Protein AF-A0A930AN74-F1 (afdb_monomer_lite)

Foldseek 3Di:
DDDPVLLVVLVVLVVVLVVLVVVLVCLVPVPPDPPDDDDDDDDPDPDPVVVVSVVVSVVSVVVSVVSVVVSVVSVVVVLVVLVVDPDVVSSVVSCCVRPVVND

pLDDT: mean 81.39, std 15.91, range [43.72, 95.88]

Sequence (103 aa):
MITIEELKNYRYLQMQAQAIQEQIRQMYVPISSPQLSQIGTKSNVPGDPTRQAFYKIERLNRELEDKVNEIAVQMKRILDWVDTIDNPEIQIIIRWHFMNGLS

Radius of gyration: 20.94 Å; chains: 1; bounding box: 47×34×51 Å

Secondary structure (DSSP, 8-state):
---HHHHHHHHHHHHHHHHHHHHHHHHHS----------S----S---HHHHHHHHHHHHHHHHHHHHHHHHHHHHHHHHHHTT-S-HHHHHHHIIIIIS---

Structure (mmCIF, N/CA/C/O backbone):
data_AF-A0A930AN74-F1
#
_entry.id   AF-A0A930AN74-F1
#
loop_
_atom_site.group_PDB
_atom_site.id
_atom_site.type_symbol
_atom_site.label_atom_id
_atom_site.label_alt_id
_atom_site.label_comp_id
_atom_site.label_asym_id
_atom_site.label_entity_id
_atom_site.label_seq_id
_atom_site.pdbx_PDB_ins_code
_atom_site.Cartn_x
_atom_site.Cartn_y
_atom_site.Cartn_z
_atom_site.occupancy
_atom_site.B_iso_or_equiv
_atom_site.auth_seq_id
_atom_site.auth_comp_id
_atom_site.auth_asym_id
_atom_site.auth_atom_id
_atom_site.pdbx_PDB_model_num
ATOM 1 N N . MET A 1 1 ? -0.386 -4.908 18.520 1.00 72.00 1 MET A N 1
ATOM 2 C CA . MET A 1 1 ? -1.068 -3.610 18.701 1.00 72.00 1 MET A CA 1
ATOM 3 C C . MET A 1 1 ? -0.578 -2.683 17.601 1.00 72.00 1 MET A C 1
ATOM 5 O O . MET A 1 1 ? 0.628 -2.679 17.387 1.00 72.00 1 MET A O 1
ATOM 9 N N . ILE A 1 2 ? -1.473 -2.011 16.870 1.00 86.50 2 ILE A N 1
ATOM 10 C CA . ILE A 1 2 ? -1.090 -1.037 15.832 1.00 86.50 2 ILE A CA 1
ATOM 11 C C . ILE A 1 2 ? -0.770 0.309 16.484 1.00 86.50 2 ILE A C 1
ATOM 13 O O . ILE A 1 2 ? -1.482 0.720 17.402 1.00 86.50 2 ILE A O 1
ATOM 17 N N . THR A 1 3 ? 0.281 0.990 16.026 1.00 88.62 3 THR A N 1
ATOM 18 C CA . THR A 1 3 ? 0.643 2.338 16.504 1.00 88.62 3 THR A CA 1
ATOM 19 C C . THR A 1 3 ? 0.215 3.440 15.532 1.00 88.62 3 THR A C 1
ATOM 21 O O . THR A 1 3 ? -0.075 3.197 14.359 1.00 88.62 3 THR A O 1
ATOM 24 N N . ILE A 1 4 ? 0.201 4.691 16.003 1.00 85.62 4 ILE A N 1
ATOM 25 C CA . ILE A 1 4 ? -0.071 5.854 15.147 1.00 85.62 4 ILE A CA 1
ATOM 26 C C . ILE A 1 4 ? 1.015 6.041 14.074 1.00 85.62 4 ILE A C 1
ATOM 28 O O . ILE A 1 4 ? 0.727 6.490 12.966 1.00 85.62 4 ILE A O 1
ATOM 32 N N . GLU A 1 5 ? 2.255 5.649 14.360 1.00 87.31 5 GLU A N 1
ATOM 33 C CA . GLU A 1 5 ? 3.368 5.630 13.409 1.00 87.31 5 GLU A CA 1
ATOM 34 C C . GLU A 1 5 ? 3.110 4.642 12.272 1.00 87.31 5 GLU A C 1
ATOM 36 O O . GLU A 1 5 ? 3.379 4.970 11.120 1.00 87.31 5 GLU A O 1
ATOM 41 N N . GLU A 1 6 ? 2.535 3.473 12.560 1.00 87.12 6 GLU A N 1
ATOM 42 C CA . GLU A 1 6 ? 2.169 2.495 11.528 1.00 87.12 6 GLU A CA 1
ATOM 43 C C . GLU A 1 6 ? 1.044 3.023 10.625 1.00 87.12 6 GLU A C 1
ATOM 45 O O . GLU A 1 6 ? 1.116 2.882 9.404 1.00 87.12 6 GLU A O 1
ATOM 50 N N . LEU A 1 7 ? 0.060 3.729 11.196 1.00 87.50 7 LEU A N 1
ATOM 51 C CA . LEU A 1 7 ? -0.996 4.405 10.431 1.00 87.50 7 LEU A CA 1
ATOM 52 C C . LEU A 1 7 ? -0.444 5.534 9.540 1.00 87.50 7 LEU A C 1
ATOM 54 O O . LEU A 1 7 ? -0.866 5.699 8.394 1.00 87.50 7 LEU A O 1
ATOM 58 N N . LYS A 1 8 ? 0.532 6.304 10.036 1.00 88.19 8 LYS A N 1
ATOM 59 C CA . LYS A 1 8 ? 1.238 7.324 9.239 1.00 88.19 8 LYS A CA 1
ATOM 60 C C . LYS A 1 8 ? 2.092 6.693 8.143 1.00 88.19 8 LYS A C 1
ATOM 62 O O . LYS A 1 8 ? 2.112 7.198 7.023 1.00 88.19 8 LYS A O 1
ATOM 67 N N . ASN A 1 9 ? 2.771 5.589 8.446 1.00 89.81 9 ASN A N 1
ATOM 68 C CA . ASN A 1 9 ? 3.583 4.870 7.473 1.00 89.81 9 ASN A CA 1
ATOM 69 C C . ASN A 1 9 ? 2.726 4.330 6.323 1.00 89.81 9 ASN A C 1
ATOM 71 O O . ASN A 1 9 ? 3.119 4.440 5.168 1.00 89.81 9 ASN A O 1
ATOM 75 N N . TYR A 1 10 ? 1.517 3.839 6.612 1.00 91.00 10 TYR A N 1
ATOM 76 C CA . TYR A 1 10 ? 0.565 3.437 5.577 1.00 91.00 10 TYR A CA 1
ATOM 77 C C . TYR A 1 10 ? 0.268 4.570 4.579 1.00 91.00 10 TYR A C 1
ATOM 79 O O . TYR A 1 10 ? 0.378 4.376 3.369 1.00 91.00 10 TYR A O 1
ATOM 87 N N . ARG A 1 11 ? -0.006 5.786 5.070 1.00 88.38 11 ARG A N 1
ATOM 88 C CA . ARG A 1 11 ? -0.176 6.971 4.207 1.00 88.38 11 ARG A CA 1
ATOM 89 C C . ARG A 1 11 ? 1.079 7.301 3.406 1.00 88.38 11 ARG A C 1
ATOM 91 O O . ARG A 1 11 ? 0.992 7.642 2.229 1.00 88.38 11 ARG A O 1
ATOM 98 N N . TYR A 1 12 ? 2.244 7.203 4.034 1.00 90.75 12 TYR A N 1
ATOM 99 C CA . TYR A 1 12 ? 3.512 7.464 3.364 1.00 90.75 12 TYR A CA 1
ATOM 100 C C . TYR A 1 12 ? 3.762 6.483 2.209 1.00 90.75 12 TYR A C 1
ATOM 102 O O . TYR A 1 12 ? 4.154 6.907 1.123 1.00 90.75 12 TYR A O 1
ATOM 110 N N . LEU A 1 13 ? 3.447 5.198 2.395 1.00 91.62 13 LEU A N 1
ATOM 111 C CA . LEU A 1 13 ? 3.519 4.189 1.336 1.00 91.62 13 LEU A CA 1
ATOM 112 C C . LEU A 1 13 ? 2.582 4.517 0.166 1.00 91.62 13 LEU A C 1
ATOM 114 O O . LEU A 1 13 ? 3.001 4.443 -0.988 1.00 91.62 13 LEU A O 1
ATOM 118 N N . GLN A 1 14 ? 1.350 4.956 0.445 1.00 91.75 14 GLN A N 1
ATOM 119 C CA . GLN A 1 14 ? 0.418 5.400 -0.599 1.00 91.75 14 GLN A CA 1
ATOM 120 C C . GLN A 1 14 ? 0.974 6.587 -1.400 1.00 91.75 14 GLN A C 1
ATOM 122 O O . GLN A 1 14 ? 0.906 6.585 -2.629 1.00 91.75 14 GLN A O 1
ATOM 127 N N . MET A 1 15 ? 1.571 7.576 -0.728 1.00 92.06 15 MET A N 1
ATOM 128 C CA . MET A 1 15 ? 2.198 8.724 -1.395 1.00 92.06 15 MET A CA 1
ATOM 129 C C . MET A 1 15 ? 3.384 8.311 -2.276 1.00 92.06 15 MET A C 1
ATOM 131 O O . MET A 1 15 ? 3.536 8.835 -3.378 1.00 92.06 15 MET A O 1
ATOM 135 N N . GLN A 1 16 ? 4.212 7.361 -1.827 1.00 92.75 16 GLN A N 1
ATOM 136 C CA . GLN A 1 16 ? 5.308 6.826 -2.643 1.00 92.75 16 GLN A CA 1
ATOM 137 C C . GLN A 1 16 ? 4.787 6.142 -3.909 1.00 92.75 16 GLN A C 1
ATOM 139 O O . GLN A 1 16 ? 5.280 6.426 -4.999 1.00 92.75 16 GLN A O 1
ATOM 144 N N . ALA A 1 17 ? 3.772 5.282 -3.779 1.00 93.75 17 ALA A N 1
ATOM 145 C CA . ALA A 1 17 ? 3.170 4.598 -4.921 1.00 93.75 17 ALA A CA 1
ATOM 146 C C . ALA A 1 17 ? 2.591 5.599 -5.936 1.00 93.75 17 ALA A C 1
ATOM 148 O O . ALA A 1 17 ? 2.840 5.477 -7.135 1.00 93.75 17 ALA A O 1
ATOM 149 N N . GLN A 1 18 ? 1.906 6.646 -5.461 1.00 93.75 18 GLN A N 1
ATOM 150 C CA . GLN A 1 18 ? 1.409 7.731 -6.315 1.00 93.75 18 GLN A CA 1
ATOM 151 C C . GLN A 1 18 ? 2.543 8.480 -7.027 1.00 93.75 18 GLN A C 1
ATOM 153 O O . GLN A 1 18 ? 2.436 8.770 -8.218 1.00 93.75 18 GLN A O 1
ATOM 158 N N . ALA A 1 19 ? 3.648 8.766 -6.333 1.00 93.44 19 ALA A N 1
ATOM 159 C CA . ALA A 1 19 ? 4.803 9.427 -6.935 1.00 93.44 19 ALA A CA 1
ATOM 160 C C . ALA A 1 19 ? 5.450 8.570 -8.037 1.00 93.44 19 ALA A C 1
ATOM 162 O O . ALA A 1 19 ? 5.808 9.099 -9.089 1.00 93.44 19 ALA A O 1
ATOM 163 N N . ILE A 1 20 ? 5.567 7.253 -7.832 1.00 92.81 20 ILE A N 1
ATOM 164 C CA . ILE A 1 20 ? 6.076 6.320 -8.850 1.00 92.81 20 ILE A CA 1
ATOM 165 C C . ILE A 1 20 ? 5.127 6.274 -10.054 1.00 92.81 20 ILE A C 1
ATOM 167 O O . ILE A 1 20 ? 5.571 6.372 -11.198 1.00 92.81 20 ILE A O 1
ATOM 171 N N . GLN A 1 21 ? 3.818 6.189 -9.810 1.00 92.81 21 GLN A N 1
ATOM 172 C CA . GLN A 1 21 ? 2.808 6.190 -10.867 1.00 92.81 21 GLN A CA 1
ATOM 173 C C . GLN A 1 21 ? 2.863 7.475 -11.708 1.00 92.81 21 GLN A C 1
ATOM 175 O O . GLN A 1 21 ? 2.781 7.421 -12.937 1.00 92.81 21 GLN A O 1
ATOM 180 N N . GLU A 1 22 ? 3.075 8.625 -11.068 1.00 91.69 22 GLU A N 1
ATOM 181 C CA . GLU A 1 22 ? 3.249 9.904 -11.752 1.00 91.69 22 GLU A CA 1
ATOM 182 C C . GLU A 1 22 ? 4.547 9.949 -12.574 1.00 91.69 22 GLU A C 1
ATOM 184 O O . GLU A 1 22 ? 4.531 10.400 -13.719 1.00 91.69 22 GLU A O 1
ATOM 189 N N . GLN A 1 23 ? 5.658 9.412 -12.055 1.00 89.38 23 GLN A N 1
ATOM 190 C CA . GLN A 1 23 ? 6.903 9.285 -12.824 1.00 89.38 23 GLN A CA 1
ATOM 191 C C . GLN A 1 23 ? 6.718 8.415 -14.073 1.00 89.38 23 GLN A C 1
ATOM 193 O O . GLN A 1 23 ? 7.205 8.771 -15.147 1.00 89.38 23 GLN A O 1
ATOM 198 N N . ILE A 1 24 ? 5.996 7.296 -13.957 1.00 88.88 24 ILE A N 1
ATOM 199 C CA . ILE A 1 24 ? 5.661 6.435 -15.098 1.00 88.88 24 ILE A CA 1
ATOM 200 C C . ILE A 1 24 ? 4.828 7.217 -16.118 1.00 88.88 24 ILE A C 1
ATOM 202 O O . ILE A 1 24 ? 5.165 7.234 -17.304 1.00 88.88 24 ILE A O 1
ATOM 206 N N . ARG A 1 25 ? 3.789 7.929 -15.666 1.00 87.62 25 ARG A N 1
ATOM 207 C CA . ARG A 1 25 ? 2.917 8.741 -16.528 1.00 87.62 25 ARG A CA 1
ATOM 208 C C . ARG A 1 25 ? 3.697 9.798 -17.313 1.00 87.62 25 ARG A C 1
ATOM 210 O O . ARG A 1 25 ? 3.472 9.944 -18.512 1.00 87.62 25 ARG A O 1
ATOM 217 N N . GLN A 1 26 ? 4.637 10.489 -16.669 1.00 85.19 26 GLN A N 1
ATOM 218 C CA . GLN A 1 26 ? 5.477 11.514 -17.305 1.00 85.19 26 GLN A CA 1
ATOM 219 C C . GLN A 1 26 ? 6.442 10.950 -18.356 1.00 85.19 26 GLN A C 1
ATOM 221 O O . GLN A 1 26 ? 6.835 11.667 -19.274 1.00 85.19 26 GLN A O 1
ATOM 226 N N . MET A 1 27 ? 6.825 9.673 -18.261 1.00 81.81 27 MET A N 1
ATOM 227 C CA . MET A 1 27 ? 7.642 9.031 -19.298 1.00 81.81 27 MET A CA 1
ATOM 228 C C . MET A 1 27 ? 6.828 8.654 -20.541 1.00 81.81 27 MET A C 1
ATOM 230 O O . MET A 1 27 ? 7.386 8.628 -21.635 1.00 81.81 27 MET A O 1
ATOM 234 N N . TYR A 1 28 ? 5.527 8.385 -20.391 1.00 77.31 28 TYR A N 1
ATOM 235 C CA . TYR A 1 28 ? 4.621 8.129 -21.518 1.00 77.31 28 TYR A CA 1
ATOM 236 C C . TYR A 1 28 ? 4.076 9.411 -22.152 1.00 77.31 28 TYR A C 1
ATOM 238 O O . TYR A 1 28 ? 3.870 9.457 -23.364 1.00 77.31 28 TYR A O 1
ATOM 246 N N . VAL A 1 29 ? 3.851 10.451 -21.346 1.00 72.25 29 VAL A N 1
ATOM 247 C CA . VAL A 1 29 ? 3.422 11.776 -21.800 1.00 72.25 29 VAL A CA 1
ATOM 248 C C . VAL A 1 29 ? 4.579 12.745 -21.577 1.00 72.25 29 VAL A C 1
ATOM 250 O O . VAL A 1 29 ? 4.647 13.362 -20.510 1.00 72.25 29 VAL A O 1
ATOM 253 N N . PRO A 1 30 ? 5.504 12.894 -22.543 1.00 59.84 30 PRO A N 1
ATOM 254 C CA . PRO A 1 30 ? 6.522 13.923 -22.437 1.00 59.84 30 PRO A CA 1
ATOM 255 C C . PRO A 1 30 ? 5.812 15.274 -22.367 1.00 59.84 30 PRO A C 1
ATOM 257 O O . PRO A 1 30 ? 5.146 15.693 -23.313 1.00 59.84 30 PRO A O 1
ATOM 260 N N . ILE A 1 31 ? 5.923 15.949 -21.223 1.00 55.75 31 ILE A N 1
ATOM 261 C CA . ILE A 1 31 ? 5.520 17.346 -21.104 1.00 55.75 31 ILE A CA 1
ATOM 262 C C . ILE A 1 31 ? 6.400 18.091 -22.103 1.00 55.75 31 ILE A C 1
ATOM 264 O O . ILE A 1 31 ? 7.621 18.101 -21.950 1.00 55.75 31 ILE A O 1
ATOM 268 N N . SER A 1 32 ? 5.796 18.641 -23.155 1.00 48.25 32 SER A N 1
ATOM 269 C CA . SER A 1 32 ? 6.484 19.450 -24.156 1.00 48.25 32 SER A CA 1
ATOM 270 C C . SER A 1 32 ? 7.193 20.604 -23.447 1.00 48.25 32 SER A C 1
ATOM 272 O O . SER A 1 32 ? 6.572 21.614 -23.119 1.00 48.25 32 SER A O 1
ATOM 274 N N . SER A 1 33 ? 8.481 20.451 -23.142 1.00 47.72 33 SER A N 1
ATOM 275 C CA . SER A 1 33 ? 9.290 21.550 -22.634 1.00 47.72 33 SER A CA 1
ATOM 276 C C . SER A 1 33 ? 9.423 22.598 -23.745 1.00 47.72 33 SER A C 1
ATOM 278 O O . SER A 1 33 ? 9.518 22.230 -24.922 1.00 47.72 33 SER A O 1
ATOM 280 N N . PRO A 1 34 ? 9.412 23.907 -23.424 1.00 44.91 34 PRO A N 1
ATOM 281 C CA . PRO A 1 34 ? 9.672 24.929 -24.426 1.00 44.91 34 PRO A CA 1
ATOM 282 C C . PRO A 1 34 ? 11.049 24.647 -25.021 1.00 44.91 34 PRO A C 1
ATOM 284 O O . PRO A 1 34 ? 12.013 24.464 -24.275 1.00 44.91 34 PRO A O 1
ATOM 287 N N . GLN A 1 35 ? 11.136 24.569 -26.349 1.00 43.72 35 GLN A N 1
ATOM 288 C CA . GLN A 1 35 ? 12.393 24.389 -27.067 1.00 43.72 35 GLN A CA 1
ATOM 289 C C . GLN A 1 35 ? 13.338 25.543 -26.720 1.00 43.72 35 GLN A C 1
ATOM 291 O O . GLN A 1 35 ? 13.288 26.609 -27.329 1.00 43.72 35 GLN A O 1
ATOM 296 N N . LEU A 1 36 ? 14.204 25.329 -25.729 1.00 43.75 36 LEU A N 1
ATOM 297 C CA . LEU A 1 36 ? 15.323 26.213 -25.474 1.00 43.75 36 LEU A CA 1
ATOM 298 C C . LEU A 1 36 ? 16.360 25.922 -26.558 1.00 43.75 36 LEU A C 1
ATOM 300 O O . LEU A 1 36 ? 16.952 24.845 -26.629 1.00 43.75 36 LEU A O 1
ATOM 304 N N . SER A 1 37 ? 16.473 26.887 -27.45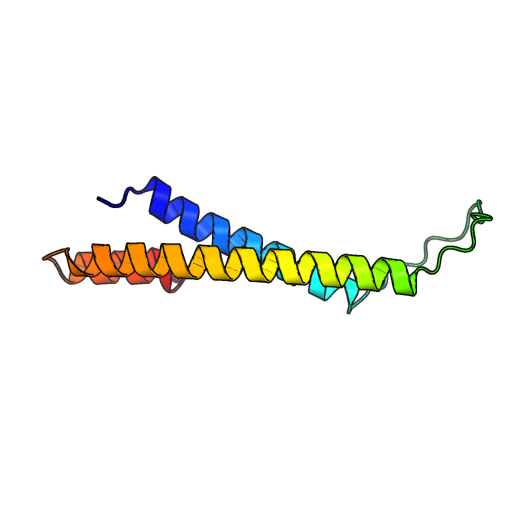8 1.00 47.16 37 SER A N 1
ATOM 305 C CA . SER A 1 37 ? 17.443 27.003 -28.536 1.00 47.16 37 SER A CA 1
ATOM 306 C C . SER A 1 37 ? 18.811 26.390 -28.206 1.00 47.16 37 SER A C 1
ATOM 308 O O . SER A 1 37 ? 19.453 26.732 -27.216 1.00 47.16 37 SER A O 1
ATOM 310 N N . GLN A 1 38 ? 19.222 25.494 -29.104 1.00 57.00 38 GLN A N 1
ATOM 311 C CA . GLN A 1 38 ? 20.525 24.850 -29.262 1.00 57.00 38 GLN A CA 1
ATOM 312 C C . GLN A 1 38 ? 21.729 25.656 -28.745 1.00 57.00 38 GLN A C 1
ATOM 314 O O . GLN A 1 38 ? 22.065 26.664 -29.355 1.00 57.00 38 GLN A O 1
ATOM 319 N N . ILE A 1 39 ? 22.489 25.106 -27.786 1.00 50.31 39 ILE A N 1
ATOM 320 C CA . ILE A 1 39 ? 23.961 25.210 -27.771 1.00 50.31 39 ILE A CA 1
ATOM 321 C C . ILE A 1 39 ? 24.567 23.873 -27.306 1.00 50.31 39 ILE A C 1
ATOM 323 O O . ILE A 1 39 ? 24.543 23.529 -26.132 1.00 50.31 39 ILE A O 1
ATOM 327 N N . GLY A 1 40 ? 25.117 23.135 -28.277 1.00 54.09 40 GLY A N 1
ATOM 328 C CA . GLY A 1 40 ? 26.401 22.434 -28.170 1.00 54.09 40 GLY A CA 1
ATOM 329 C C . GLY A 1 40 ? 26.563 21.280 -27.176 1.00 54.09 40 GLY A C 1
ATOM 330 O O . GLY A 1 40 ? 27.064 21.484 -26.082 1.00 54.09 40 GLY A O 1
ATOM 331 N N . THR A 1 41 ? 26.303 20.048 -27.622 1.00 47.47 41 THR A N 1
ATOM 332 C CA . THR A 1 41 ? 27.262 18.912 -27.671 1.00 47.47 41 THR A CA 1
ATOM 333 C C . THR A 1 41 ? 26.494 17.661 -28.100 1.00 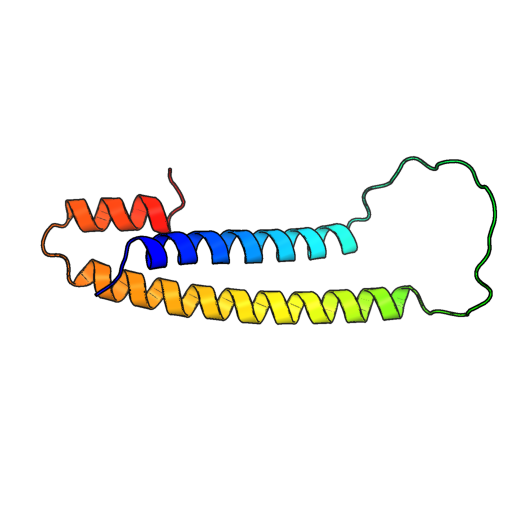47.47 41 THR A C 1
ATOM 335 O O . THR A 1 41 ? 25.664 17.134 -27.366 1.00 47.47 41 THR A O 1
ATOM 338 N N . LYS A 1 42 ? 26.726 17.181 -29.327 1.00 52.31 42 LYS A N 1
ATOM 339 C CA . LYS A 1 42 ? 26.198 15.876 -29.742 1.00 52.31 42 LYS A CA 1
ATOM 340 C C . LYS A 1 42 ? 27.044 14.798 -29.066 1.00 52.31 42 LYS A C 1
ATOM 342 O O . LYS A 1 42 ? 28.240 14.709 -29.329 1.00 52.31 42 LYS A O 1
ATOM 347 N N . SER A 1 43 ? 26.431 14.010 -28.186 1.00 50.16 43 SER A N 1
ATOM 348 C CA . SER A 1 43 ? 27.043 12.790 -27.658 1.00 50.16 43 SER A CA 1
ATOM 349 C C . SER A 1 43 ? 27.257 11.802 -28.810 1.00 50.16 43 SER A C 1
ATOM 351 O O . SER A 1 43 ? 26.327 11.522 -29.562 1.00 50.16 43 SER A O 1
ATOM 353 N N . ASN A 1 44 ? 28.485 11.300 -28.963 1.00 54.22 44 ASN A N 1
ATOM 354 C CA . ASN A 1 44 ? 28.899 10.380 -30.034 1.00 54.22 44 ASN A CA 1
ATOM 355 C C . ASN A 1 44 ? 28.653 8.897 -29.688 1.00 54.22 44 ASN A C 1
ATOM 357 O O . ASN A 1 44 ? 29.166 8.006 -30.361 1.00 54.22 44 ASN A O 1
ATOM 361 N N . VAL A 1 45 ? 27.902 8.617 -28.620 1.00 58.38 45 VAL A N 1
ATOM 362 C CA . VAL A 1 45 ? 27.558 7.251 -28.219 1.00 58.38 45 VAL A CA 1
ATOM 363 C C . VAL A 1 45 ? 26.213 6.887 -28.850 1.00 58.38 45 VAL A C 1
ATOM 365 O O . VAL A 1 45 ? 25.226 7.568 -28.561 1.00 58.38 45 VAL A O 1
ATOM 368 N N . PRO A 1 46 ? 26.122 5.822 -29.670 1.00 49.16 46 PRO A N 1
ATOM 369 C CA . PRO A 1 46 ? 24.845 5.296 -30.133 1.00 49.16 46 PRO A CA 1
ATOM 370 C C . PRO A 1 46 ? 24.153 4.591 -28.958 1.00 49.16 46 PRO A C 1
ATOM 372 O O . PRO A 1 46 ? 24.175 3.372 -28.824 1.00 49.16 46 PRO A O 1
ATOM 375 N N . GLY A 1 47 ? 23.590 5.373 -28.041 1.00 58.16 47 GLY A N 1
ATOM 376 C CA . GLY A 1 47 ? 22.607 4.876 -27.091 1.00 58.16 47 GLY A CA 1
ATOM 377 C C . GLY A 1 47 ? 21.287 4.688 -27.823 1.00 58.16 47 GLY A C 1
ATOM 378 O O . GLY A 1 47 ?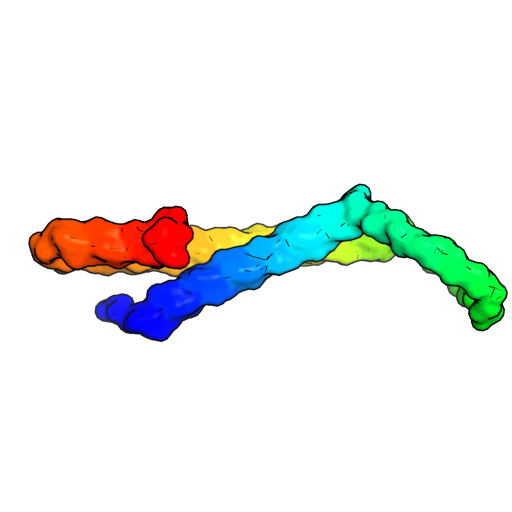 20.925 5.522 -28.648 1.00 58.16 47 GLY A O 1
ATOM 379 N N . ASP A 1 48 ? 20.575 3.604 -27.536 1.00 73.19 48 ASP A N 1
ATOM 380 C CA . ASP A 1 48 ? 19.183 3.444 -27.945 1.00 73.19 48 ASP A CA 1
ATOM 381 C C . ASP A 1 48 ? 18.304 4.067 -26.843 1.00 73.19 48 ASP A C 1
ATOM 383 O O . ASP A 1 48 ? 18.032 3.406 -25.831 1.00 73.19 48 ASP A O 1
ATOM 387 N N . PRO A 1 49 ? 17.920 5.357 -26.963 1.00 71.94 49 PRO A N 1
ATOM 388 C CA . PRO A 1 49 ? 17.146 6.051 -25.934 1.00 71.94 49 PRO A CA 1
ATOM 389 C C . PRO A 1 49 ? 15.798 5.369 -25.684 1.00 71.94 49 PRO A C 1
ATOM 391 O O . PRO A 1 49 ? 15.288 5.411 -24.566 1.00 71.94 49 PRO A O 1
ATOM 394 N N . THR A 1 50 ? 15.256 4.683 -26.693 1.00 76.06 50 THR A N 1
ATOM 395 C CA . THR A 1 50 ? 14.009 3.924 -26.599 1.00 76.06 50 THR A CA 1
ATOM 396 C C . THR A 1 50 ? 14.183 2.717 -25.686 1.00 76.06 50 THR A C 1
ATOM 398 O O . THR A 1 50 ? 13.387 2.518 -24.769 1.00 76.06 50 THR A O 1
ATOM 401 N N . ARG A 1 51 ? 15.258 1.937 -25.869 1.00 76.19 51 ARG A N 1
ATOM 402 C CA . ARG A 1 51 ? 15.572 0.809 -24.974 1.00 76.19 51 ARG A CA 1
ATOM 403 C C . ARG A 1 51 ? 15.847 1.266 -23.546 1.00 76.19 51 ARG A C 1
ATOM 405 O O . ARG A 1 51 ? 15.378 0.632 -22.608 1.00 76.19 51 ARG A O 1
ATOM 412 N N . GLN A 1 52 ? 16.573 2.368 -23.361 1.00 79.62 52 GLN A N 1
ATOM 413 C CA . GLN A 1 52 ? 16.837 2.904 -22.021 1.00 79.62 52 GLN A CA 1
ATOM 414 C C . GLN A 1 52 ? 15.549 3.359 -21.319 1.00 79.62 52 GLN A C 1
ATOM 416 O O . GLN A 1 52 ? 15.361 3.067 -20.137 1.00 79.62 52 GLN A O 1
ATOM 421 N N . ALA A 1 53 ? 14.646 4.026 -22.044 1.00 80.75 53 ALA A N 1
ATOM 422 C CA . ALA A 1 53 ? 13.336 4.408 -21.526 1.00 80.75 53 ALA A CA 1
ATOM 423 C C . ALA A 1 53 ? 12.488 3.179 -21.160 1.00 80.75 53 ALA A C 1
ATOM 425 O O . ALA A 1 53 ? 11.910 3.147 -20.074 1.00 80.75 53 ALA A O 1
ATOM 426 N N . PHE A 1 54 ? 12.481 2.144 -22.009 1.00 85.38 54 PHE A N 1
ATOM 427 C CA . PHE A 1 54 ? 11.776 0.887 -21.747 1.00 85.38 54 PHE A CA 1
ATOM 428 C C . PHE A 1 54 ? 12.238 0.225 -20.443 1.00 85.38 54 PHE A C 1
ATOM 430 O O . PHE A 1 54 ? 11.416 -0.021 -19.564 1.00 85.38 54 PHE A O 1
ATOM 437 N N . TYR A 1 55 ? 13.547 0.007 -20.266 1.00 88.69 55 TYR A N 1
ATOM 438 C CA . TYR A 1 55 ? 14.069 -0.616 -19.042 1.00 88.69 55 TYR A CA 1
ATOM 439 C C . TYR A 1 55 ? 13.800 0.224 -17.790 1.00 88.69 55 TYR A C 1
ATOM 441 O O . TYR A 1 55 ? 13.567 -0.317 -16.709 1.00 88.69 55 TYR A O 1
ATOM 449 N N . LYS A 1 56 ? 13.809 1.556 -17.918 1.00 88.38 56 LYS A N 1
ATOM 450 C CA . LYS A 1 56 ? 13.472 2.451 -16.809 1.00 88.38 56 LYS A CA 1
ATOM 451 C C . LYS A 1 56 ? 12.001 2.327 -16.408 1.00 88.38 56 LYS A C 1
ATOM 453 O O . LYS A 1 56 ? 11.720 2.255 -15.212 1.00 88.38 56 LYS A O 1
ATOM 458 N N . ILE A 1 57 ? 11.091 2.284 -17.382 1.00 89.50 57 ILE A N 1
ATOM 459 C CA . ILE A 1 57 ? 9.659 2.058 -17.147 1.00 89.50 57 ILE A CA 1
ATOM 460 C C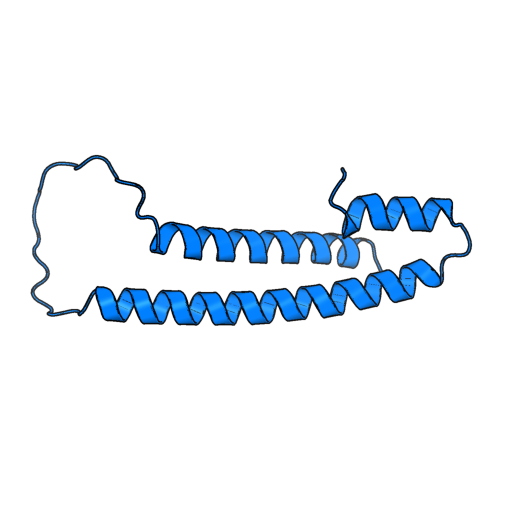 . ILE A 1 57 ? 9.432 0.684 -16.517 1.00 89.50 57 ILE A C 1
ATOM 462 O O . ILE A 1 57 ? 8.731 0.591 -15.515 1.00 89.50 57 ILE A O 1
ATOM 466 N N . GLU A 1 58 ? 10.057 -0.367 -17.050 1.00 92.62 58 GLU A N 1
ATOM 467 C CA . GLU A 1 58 ? 9.931 -1.723 -16.513 1.00 92.62 58 GLU A CA 1
ATOM 468 C C . GLU A 1 58 ? 10.364 -1.785 -15.042 1.00 92.62 58 GLU A C 1
ATOM 470 O O . GLU A 1 58 ? 9.649 -2.335 -14.207 1.00 92.62 58 GLU A O 1
ATOM 475 N N . ARG A 1 59 ? 11.499 -1.163 -14.702 1.00 94.00 59 ARG A N 1
ATOM 476 C CA . ARG A 1 59 ? 11.977 -1.087 -13.317 1.00 94.00 59 ARG A CA 1
ATOM 477 C C . ARG A 1 59 ? 10.984 -0.367 -12.404 1.00 94.00 59 ARG A C 1
ATOM 479 O O . ARG A 1 59 ? 10.713 -0.860 -11.316 1.00 94.00 59 ARG A O 1
ATOM 486 N N . LEU A 1 60 ? 10.449 0.774 -12.840 1.00 93.12 60 LEU A N 1
ATOM 487 C CA . LEU A 1 60 ? 9.482 1.543 -12.050 1.00 93.12 60 LEU A CA 1
ATOM 488 C C . LEU A 1 60 ? 8.149 0.802 -11.887 1.00 93.12 60 LEU A C 1
ATOM 490 O O . LEU A 1 60 ? 7.544 0.891 -10.826 1.00 93.12 60 LEU A O 1
ATOM 494 N N . ASN A 1 61 ? 7.717 0.029 -12.887 1.00 93.00 61 ASN A N 1
ATOM 495 C CA . ASN A 1 61 ? 6.538 -0.830 -12.765 1.00 93.00 61 ASN A CA 1
ATOM 496 C C . ASN A 1 61 ? 6.736 -1.924 -11.709 1.00 93.00 61 ASN A C 1
ATOM 498 O O . ASN A 1 61 ? 5.834 -2.148 -10.909 1.00 93.00 61 ASN A O 1
ATOM 502 N N . ARG A 1 62 ? 7.912 -2.566 -11.670 1.00 95.75 62 ARG A N 1
ATOM 503 C CA . ARG A 1 62 ? 8.232 -3.555 -10.623 1.00 95.75 62 ARG A CA 1
ATOM 504 C C . ARG A 1 62 ? 8.256 -2.917 -9.235 1.00 95.75 62 ARG A C 1
ATOM 506 O O . ARG A 1 62 ? 7.670 -3.450 -8.305 1.00 95.75 62 ARG A O 1
ATOM 513 N N . GLU A 1 63 ? 8.870 -1.742 -9.109 1.00 95.12 63 GLU A N 1
ATOM 5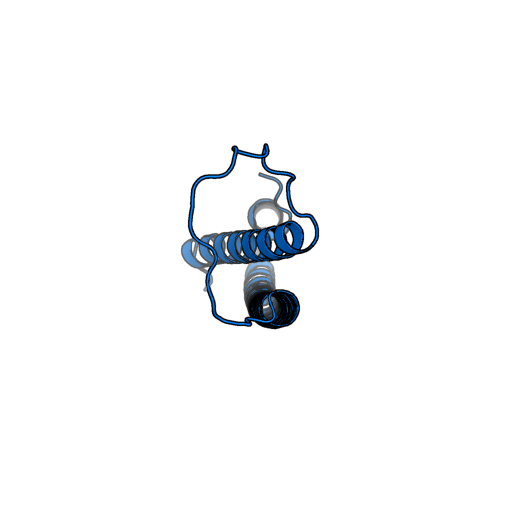14 C CA . GLU A 1 63 ? 8.892 -0.998 -7.843 1.00 95.12 63 GLU A CA 1
ATOM 515 C C . GLU A 1 63 ? 7.479 -0.596 -7.387 1.00 95.12 63 GLU A C 1
ATOM 517 O O . GLU A 1 63 ? 7.152 -0.692 -6.204 1.00 95.12 63 GLU A O 1
ATOM 522 N N . LEU A 1 64 ? 6.616 -0.188 -8.324 1.00 94.50 64 LEU A N 1
ATOM 523 C CA . LEU A 1 64 ? 5.211 0.100 -8.043 1.00 94.50 64 LEU A CA 1
ATOM 524 C C . LEU A 1 64 ? 4.465 -1.153 -7.572 1.00 94.50 64 LEU A C 1
ATOM 526 O O . LEU A 1 64 ? 3.702 -1.071 -6.614 1.00 94.50 64 LEU A O 1
ATOM 530 N N . GLU A 1 65 ? 4.682 -2.296 -8.221 1.00 95.88 65 GLU A N 1
ATOM 531 C CA . GLU A 1 65 ? 4.077 -3.575 -7.840 1.00 95.88 65 GLU A CA 1
ATOM 532 C C . GLU A 1 65 ? 4.475 -3.981 -6.415 1.00 95.88 65 GLU A C 1
ATOM 534 O O . GLU A 1 65 ? 3.605 -4.272 -5.590 1.00 95.88 65 GLU A O 1
ATOM 539 N N . ASP A 1 66 ? 5.766 -3.901 -6.084 1.00 95.69 66 ASP A N 1
ATOM 540 C CA . ASP A 1 66 ? 6.269 -4.164 -4.733 1.00 95.69 66 ASP A CA 1
ATOM 541 C C . ASP A 1 66 ? 5.610 -3.236 -3.700 1.00 95.69 66 ASP A C 1
ATOM 543 O O . ASP A 1 66 ? 5.171 -3.685 -2.636 1.00 95.69 66 ASP A O 1
ATOM 547 N N . LYS A 1 67 ? 5.464 -1.944 -4.028 1.00 93.69 67 LYS A N 1
ATOM 548 C CA . LYS A 1 67 ? 4.802 -0.966 -3.152 1.00 93.69 67 LYS A CA 1
ATOM 549 C C . LYS A 1 67 ? 3.315 -1.242 -2.974 1.00 93.69 67 LYS A C 1
ATOM 551 O O . LYS A 1 67 ? 2.813 -1.130 -1.859 1.00 93.69 67 LYS A O 1
ATOM 556 N N . VAL A 1 68 ? 2.607 -1.624 -4.034 1.00 93.81 68 VAL A N 1
ATOM 557 C CA . VAL A 1 68 ? 1.186 -1.997 -3.960 1.00 93.81 68 VAL A CA 1
ATOM 558 C C . VAL A 1 68 ? 0.999 -3.225 -3.067 1.00 93.81 68 VAL A C 1
ATOM 560 O O . VAL A 1 68 ? 0.097 -3.234 -2.227 1.00 93.81 68 VAL A O 1
ATOM 563 N N . ASN A 1 69 ? 1.880 -4.220 -3.178 1.00 95.31 69 ASN A N 1
ATOM 564 C CA . ASN A 1 69 ? 1.861 -5.397 -2.310 1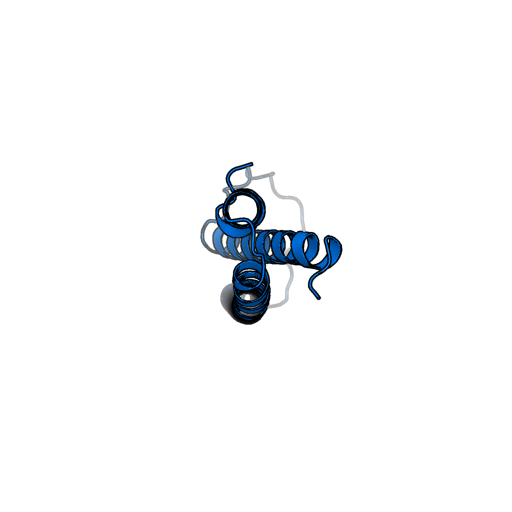.00 95.31 69 ASN A CA 1
ATOM 565 C C . ASN A 1 69 ? 2.117 -5.027 -0.840 1.00 95.31 69 ASN A C 1
ATOM 567 O O . ASN A 1 69 ? 1.393 -5.481 0.049 1.00 95.31 69 ASN A O 1
ATOM 571 N N . GLU A 1 70 ? 3.092 -4.155 -0.572 1.00 94.56 70 GLU A N 1
ATOM 572 C CA . GLU A 1 70 ? 3.381 -3.652 0.777 1.00 94.56 70 GLU A CA 1
ATOM 573 C C . GLU A 1 70 ? 2.172 -2.912 1.382 1.00 94.56 70 GLU A C 1
ATOM 575 O O . GLU A 1 70 ? 1.788 -3.166 2.528 1.00 94.56 70 GLU A O 1
ATOM 580 N N . ILE A 1 71 ? 1.520 -2.052 0.591 1.00 93.12 71 ILE A N 1
ATOM 581 C CA . ILE A 1 71 ? 0.293 -1.338 0.974 1.00 93.12 71 ILE A CA 1
ATOM 582 C C . ILE A 1 71 ? -0.821 -2.329 1.310 1.00 93.12 71 ILE A C 1
ATOM 584 O O . ILE A 1 71 ? -1.464 -2.175 2.347 1.00 93.12 71 ILE A O 1
ATOM 588 N N . ALA A 1 72 ? -1.045 -3.354 0.483 1.00 92.19 72 ALA A N 1
ATOM 589 C CA . ALA A 1 72 ? -2.102 -4.340 0.707 1.00 92.19 72 ALA A CA 1
ATOM 590 C C . ALA A 1 72 ? -1.905 -5.108 2.025 1.00 92.19 72 ALA A C 1
ATOM 592 O O . ALA A 1 72 ? -2.852 -5.280 2.797 1.00 92.19 72 ALA A O 1
ATOM 593 N N . VAL A 1 73 ? -0.667 -5.518 2.320 1.00 93.94 73 VAL A N 1
ATOM 594 C CA . VAL A 1 73 ? -0.323 -6.200 3.577 1.00 93.94 73 VAL A CA 1
ATOM 595 C C . VAL A 1 73 ? -0.569 -5.290 4.782 1.00 93.94 73 VAL A C 1
ATOM 597 O O . VAL A 1 73 ? -1.203 -5.713 5.751 1.00 93.94 73 VAL A O 1
ATOM 600 N N . GLN A 1 74 ? -0.112 -4.035 4.724 1.00 91.94 74 GLN A N 1
ATOM 601 C CA . GLN A 1 74 ? -0.318 -3.076 5.815 1.00 91.94 74 GLN A CA 1
ATOM 602 C C . GLN A 1 74 ? -1.798 -2.727 5.997 1.00 91.94 74 GLN A C 1
ATOM 604 O O . GLN A 1 74 ? -2.284 -2.704 7.126 1.00 91.94 74 GLN A O 1
ATOM 609 N N . MET A 1 75 ? -2.539 -2.528 4.904 1.00 91.44 75 MET A N 1
ATOM 610 C CA . MET A 1 75 ? -3.976 -2.251 4.937 1.00 91.44 75 MET A CA 1
ATOM 611 C C . MET A 1 75 ? -4.736 -3.374 5.635 1.00 91.44 75 MET A C 1
ATOM 613 O O . MET A 1 75 ? -5.535 -3.103 6.531 1.00 91.44 75 MET A O 1
ATOM 617 N N . LYS A 1 76 ? -4.452 -4.630 5.268 1.00 92.19 76 LYS A N 1
ATOM 618 C CA . LYS A 1 76 ? -5.066 -5.794 5.907 1.00 92.19 76 LYS A CA 1
ATOM 619 C C . LYS A 1 76 ? -4.779 -5.807 7.407 1.00 92.19 76 LYS A C 1
ATOM 621 O O . LYS A 1 76 ? -5.698 -5.932 8.202 1.00 92.19 76 LYS A O 1
ATOM 626 N N . ARG A 1 77 ? -3.520 -5.606 7.800 1.00 92.56 77 ARG A N 1
ATOM 627 C CA . ARG A 1 77 ? -3.120 -5.598 9.212 1.00 92.56 77 ARG A CA 1
ATOM 628 C C . ARG A 1 77 ? -3.824 -4.494 10.015 1.00 92.56 77 ARG A C 1
ATOM 630 O O . ARG A 1 77 ? -4.180 -4.719 11.169 1.00 92.56 77 ARG A O 1
ATOM 637 N N . ILE A 1 78 ? -4.024 -3.314 9.421 1.00 91.38 78 ILE A N 1
ATOM 638 C CA . ILE A 1 78 ? -4.768 -2.215 10.052 1.00 91.38 78 ILE A CA 1
ATOM 639 C C . ILE A 1 78 ? -6.251 -2.573 10.166 1.00 91.38 78 ILE A C 1
ATOM 641 O O . ILE A 1 78 ? -6.823 -2.352 11.226 1.00 91.38 78 ILE A O 1
ATOM 645 N N . LEU A 1 79 ? -6.866 -3.129 9.120 1.00 90.75 79 LEU A N 1
ATOM 646 C CA . LEU A 1 79 ? -8.264 -3.576 9.148 1.00 90.75 79 LEU A CA 1
ATOM 647 C C . LEU A 1 79 ? -8.499 -4.644 10.219 1.00 90.75 79 LEU A C 1
ATOM 649 O O . LEU A 1 79 ? -9.377 -4.465 11.056 1.00 90.75 79 LEU A O 1
ATOM 653 N N . ASP A 1 80 ? -7.657 -5.680 10.245 1.00 93.31 80 ASP A N 1
ATOM 654 C CA . ASP A 1 80 ? -7.723 -6.757 11.235 1.00 93.31 80 ASP A CA 1
ATOM 655 C C . ASP A 1 80 ? -7.636 -6.191 12.664 1.00 93.31 80 ASP A C 1
ATOM 657 O O . ASP A 1 80 ? -8.327 -6.657 13.562 1.00 93.31 80 ASP A O 1
ATOM 661 N N . TRP A 1 81 ? -6.814 -5.158 12.889 1.00 93.00 81 TRP A N 1
ATOM 662 C CA . TRP A 1 81 ? -6.746 -4.467 14.178 1.00 93.00 81 TRP A CA 1
ATOM 663 C C . TRP A 1 81 ? -7.968 -3.585 14.456 1.00 93.00 81 TRP A C 1
ATOM 665 O O . TRP A 1 81 ? -8.466 -3.595 15.580 1.00 93.00 81 TRP A O 1
ATOM 675 N N . VAL A 1 82 ? -8.459 -2.832 13.471 1.00 91.19 82 VAL A N 1
ATOM 676 C CA . VAL A 1 82 ? -9.660 -1.994 13.615 1.00 91.19 82 VAL A CA 1
ATOM 677 C C . VAL A 1 82 ? -10.852 -2.842 14.046 1.00 91.19 82 VAL A C 1
ATOM 679 O O . VAL A 1 82 ? -11.601 -2.427 14.924 1.00 91.19 82 VAL A O 1
ATOM 682 N N . ASP A 1 83 ? -10.977 -4.052 13.509 1.00 91.56 83 ASP A N 1
ATOM 683 C CA . ASP A 1 83 ? -12.065 -4.974 13.842 1.00 91.56 83 ASP A CA 1
ATOM 684 C C . ASP A 1 83 ? -11.994 -5.494 15.291 1.00 91.56 83 ASP A C 1
ATOM 686 O O . ASP A 1 83 ? -12.993 -5.981 15.815 1.00 91.56 83 ASP A O 1
ATOM 690 N N . THR A 1 84 ? -10.853 -5.335 15.978 1.00 93.38 84 THR A N 1
ATOM 691 C CA . THR A 1 84 ? -10.716 -5.634 17.420 1.00 93.38 84 THR A CA 1
ATOM 692 C C . THR A 1 84 ? -11.162 -4.497 18.342 1.00 93.38 84 THR A C 1
ATOM 694 O O . THR A 1 84 ? -11.163 -4.668 19.558 1.00 93.38 84 THR A O 1
ATOM 697 N N . ILE A 1 85 ? -11.498 -3.320 17.803 1.00 92.62 85 ILE A N 1
ATOM 698 C CA . ILE A 1 85 ? -11.892 -2.151 18.599 1.00 92.62 85 ILE A CA 1
ATOM 699 C C . ILE A 1 85 ? -13.386 -2.237 18.922 1.00 92.62 85 ILE A C 1
ATOM 701 O O . ILE A 1 85 ? -14.204 -2.203 18.013 1.00 92.62 85 ILE A O 1
ATOM 705 N N . ASP A 1 86 ? -13.761 -2.252 20.201 1.00 93.31 86 ASP A N 1
ATOM 706 C CA . ASP A 1 86 ? -15.169 -2.409 20.611 1.00 93.31 86 ASP A CA 1
ATOM 707 C C . ASP A 1 86 ? -16.081 -1.246 20.185 1.00 93.31 86 ASP A C 1
ATOM 709 O O . ASP A 1 86 ? -17.275 -1.433 19.954 1.00 93.31 86 ASP A O 1
ATOM 713 N N . ASN A 1 87 ? -15.540 -0.026 20.099 1.00 94.00 87 ASN A N 1
ATOM 714 C CA . ASN A 1 87 ? -16.325 1.160 19.772 1.00 94.00 87 ASN A CA 1
ATOM 715 C C . ASN A 1 87 ? -16.438 1.350 18.241 1.00 94.00 87 ASN A C 1
ATOM 717 O O . ASN A 1 87 ? -15.438 1.702 17.601 1.00 94.00 87 ASN A O 1
ATOM 721 N N . PRO A 1 88 ? -17.643 1.220 17.651 1.00 92.38 88 PRO A N 1
ATOM 722 C CA . PRO A 1 88 ? -17.844 1.363 16.210 1.00 92.38 88 PRO A CA 1
ATOM 723 C C . PRO A 1 88 ? -17.550 2.777 15.685 1.00 92.38 88 PRO A C 1
ATOM 725 O O . PRO A 1 88 ? -17.117 2.921 14.544 1.00 92.38 88 PRO A O 1
ATOM 728 N N . GLU A 1 89 ? -17.718 3.828 16.492 1.00 93.44 89 GLU A N 1
ATOM 729 C CA . GLU A 1 89 ? -17.368 5.197 16.085 1.00 93.44 89 GLU A CA 1
ATOM 730 C C . GLU A 1 89 ? -15.861 5.330 15.858 1.00 93.44 89 GLU A C 1
ATOM 732 O O . GLU A 1 89 ? -15.426 5.894 14.854 1.00 93.44 89 GLU A O 1
ATOM 737 N N . ILE A 1 90 ? -15.052 4.742 16.746 1.00 90.00 90 ILE A N 1
ATOM 738 C CA . ILE A 1 90 ? -13.590 4.741 16.613 1.00 90.00 90 ILE A CA 1
ATOM 739 C C . ILE A 1 90 ? -13.174 3.963 15.359 1.00 90.00 90 ILE A C 1
ATOM 741 O O . ILE A 1 90 ? -12.309 4.428 14.612 1.00 90.00 90 ILE A O 1
ATOM 745 N N . GLN A 1 91 ? -13.818 2.825 15.075 1.00 91.06 91 GLN A N 1
ATOM 746 C CA . GLN A 1 91 ? -13.563 2.070 13.845 1.00 91.06 91 GLN A CA 1
ATOM 747 C C . GLN A 1 91 ? -13.818 2.916 12.589 1.00 91.06 91 GLN A C 1
ATOM 749 O O . GLN A 1 91 ? -12.987 2.946 11.676 1.00 91.06 91 GLN A O 1
ATOM 754 N N . ILE A 1 92 ? -14.954 3.623 12.546 1.00 89.75 92 ILE A N 1
ATOM 755 C CA . ILE A 1 92 ? -15.340 4.478 11.417 1.00 89.75 92 ILE A CA 1
ATOM 756 C C . ILE A 1 92 ? -14.336 5.617 11.241 1.00 89.75 92 ILE A C 1
ATOM 758 O O . ILE A 1 92 ? -13.868 5.824 10.121 1.00 89.75 92 ILE A O 1
ATOM 762 N N . ILE A 1 93 ? -13.961 6.305 12.326 1.00 89.19 93 ILE A N 1
ATOM 763 C CA . ILE A 1 93 ? -12.986 7.406 12.299 1.00 89.19 93 ILE A CA 1
ATOM 764 C C . ILE A 1 93 ? -11.659 6.934 11.697 1.00 89.19 93 ILE A C 1
ATOM 766 O O . ILE A 1 93 ? -11.121 7.590 10.804 1.00 89.19 93 ILE A O 1
ATOM 770 N N . ILE A 1 94 ? -11.145 5.778 12.133 1.00 87.06 94 ILE A N 1
ATOM 771 C CA . ILE A 1 94 ? -9.874 5.239 11.631 1.00 87.06 94 ILE A CA 1
ATOM 772 C C . ILE A 1 94 ? -9.985 4.868 10.149 1.00 87.06 94 ILE A C 1
ATOM 774 O O . ILE A 1 94 ? -9.113 5.241 9.362 1.00 87.06 94 ILE A O 1
ATOM 778 N N . ARG A 1 95 ? -11.052 4.173 9.736 1.00 87.56 95 ARG A N 1
ATOM 779 C CA . ARG A 1 95 ? -11.260 3.797 8.326 1.00 87.56 95 ARG A CA 1
ATOM 780 C C . ARG A 1 95 ? -11.382 5.031 7.429 1.00 87.56 95 ARG A C 1
ATOM 782 O O . ARG A 1 95 ? -10.750 5.088 6.375 1.00 87.56 95 ARG A O 1
ATOM 789 N N . TRP A 1 96 ? -12.137 6.040 7.856 1.00 87.31 96 TRP A N 1
ATOM 790 C CA . TRP A 1 96 ? -12.311 7.286 7.107 1.00 87.31 96 TRP A CA 1
ATOM 791 C C . TRP A 1 96 ? -11.006 8.052 6.938 1.00 87.31 96 TRP A C 1
ATOM 793 O O . TRP A 1 96 ? -10.626 8.359 5.807 1.00 87.31 96 TRP A O 1
ATOM 803 N N . HIS A 1 97 ? -10.297 8.301 8.042 1.00 82.81 97 HIS A N 1
ATOM 804 C CA . HIS A 1 97 ? -9.034 9.019 7.982 1.00 82.81 97 HIS A CA 1
ATOM 805 C C . HIS A 1 97 ? -7.992 8.224 7.202 1.00 82.81 97 HIS A C 1
ATOM 807 O O . HIS A 1 97 ? -7.374 8.757 6.290 1.00 82.81 97 HIS A O 1
ATOM 813 N N . PHE A 1 98 ? -7.747 6.960 7.526 1.00 79.00 98 PHE A N 1
ATOM 814 C CA . PHE A 1 98 ? -6.552 6.292 7.013 1.00 79.00 98 PHE A CA 1
ATOM 815 C C . PHE A 1 98 ? -6.781 5.522 5.719 1.00 79.00 98 PHE A C 1
ATOM 817 O O . PHE A 1 98 ? -5.852 5.448 4.928 1.00 79.00 98 PHE A O 1
ATOM 824 N N . MET A 1 99 ? -7.981 4.998 5.460 1.00 78.69 99 MET A N 1
ATOM 825 C CA . MET A 1 99 ? -8.219 4.110 4.313 1.00 78.69 99 MET A CA 1
ATOM 826 C C . MET A 1 99 ? -8.929 4.805 3.158 1.00 78.69 99 MET A C 1
ATOM 828 O O . MET A 1 99 ? -8.535 4.620 2.010 1.00 78.69 99 MET A O 1
ATOM 832 N N . ASN A 1 100 ? -9.935 5.628 3.456 1.00 76.75 100 ASN A N 1
ATOM 833 C CA . ASN A 1 100 ? -10.729 6.299 2.424 1.00 76.75 100 ASN A CA 1
ATOM 834 C C . ASN A 1 100 ? -10.092 7.605 1.928 1.00 76.75 100 ASN A C 1
ATOM 836 O O . ASN A 1 100 ? -10.548 8.163 0.934 1.00 76.75 100 ASN A O 1
ATOM 840 N N . GLY A 1 101 ? -9.063 8.112 2.619 1.00 64.94 101 GLY A N 1
ATOM 841 C CA . GLY A 1 101 ? -8.395 9.365 2.254 1.00 64.94 101 GLY A CA 1
ATOM 842 C C . GLY A 1 101 ? -9.284 10.606 2.391 1.00 64.94 101 GLY A C 1
ATOM 843 O O . GLY A 1 101 ? -8.968 11.646 1.821 1.00 64.94 101 GLY A O 1
ATOM 844 N N . LEU A 1 102 ? -10.390 10.508 3.135 1.00 58.62 102 LEU A N 1
ATOM 845 C CA . LEU A 1 102 ? -11.322 11.604 3.385 1.00 58.62 102 LEU A CA 1
ATOM 846 C C . LEU A 1 102 ? -10.873 12.363 4.639 1.00 58.62 102 LEU A C 1
ATOM 848 O O . LEU A 1 102 ? -11.436 12.176 5.717 1.00 58.62 102 LEU A O 1
ATOM 852 N N . SER A 1 103 ? -9.814 13.166 4.519 1.00 52.12 103 SER A N 1
ATOM 853 C CA . SER A 1 103 ? -9.419 14.138 5.550 1.00 52.12 103 SER A CA 1
ATOM 854 C C . SER A 1 103 ? -8.540 15.250 5.015 1.00 52.12 103 SER A C 1
ATOM 856 O O . SER A 1 103 ? -7.532 14.878 4.366 1.00 52.12 103 SER A O 1
#